Protein AF-A0AAW7YVD9-F1 (afdb_monomer_lite)

Structure (mmCIF, N/CA/C/O backbone):
data_AF-A0AAW7YVD9-F1
#
_entry.id   AF-A0AAW7YVD9-F1
#
loop_
_atom_site.group_PDB
_atom_site.id
_atom_site.type_symbol
_atom_site.label_atom_id
_atom_site.label_alt_id
_atom_site.label_comp_id
_atom_site.label_asym_id
_atom_site.label_entity_id
_atom_site.label_seq_id
_atom_site.pdbx_PDB_ins_code
_atom_site.Cartn_x
_atom_site.Cartn_y
_atom_site.Cartn_z
_atom_site.occupancy
_atom_site.B_iso_or_equiv
_atom_site.auth_seq_id
_atom_site.auth_comp_id
_atom_site.auth_asym_id
_atom_site.auth_atom_id
_atom_site.pdbx_PDB_model_num
ATOM 1 N N . HIS A 1 1 ? 15.597 -35.484 -25.669 1.00 50.50 1 HIS A N 1
ATOM 2 C CA . HIS A 1 1 ? 15.395 -34.078 -25.276 1.00 50.50 1 HIS A CA 1
ATOM 3 C C . HIS A 1 1 ? 14.031 -34.023 -24.592 1.00 50.50 1 HIS A C 1
ATOM 5 O O . HIS A 1 1 ? 13.165 -33.296 -25.025 1.00 50.50 1 HIS A O 1
ATOM 11 N N . ASP A 1 2 ? 13.792 -34.852 -23.564 1.00 48.66 2 ASP A N 1
ATOM 12 C CA . ASP A 1 2 ? 12.401 -35.207 -23.194 1.00 48.66 2 ASP A CA 1
ATOM 13 C C . ASP A 1 2 ? 12.225 -35.512 -21.701 1.00 48.66 2 ASP A C 1
ATOM 15 O O . ASP A 1 2 ? 11.310 -36.224 -21.305 1.00 48.66 2 ASP A O 1
ATOM 19 N N . THR A 1 3 ? 13.121 -35.023 -20.839 1.00 46.34 3 THR A N 1
ATOM 20 C CA . THR A 1 3 ? 13.128 -35.427 -19.416 1.00 46.34 3 THR A CA 1
ATOM 21 C C . THR A 1 3 ? 12.817 -34.281 -18.451 1.00 46.34 3 THR A C 1
ATOM 23 O O . THR A 1 3 ? 12.667 -34.515 -17.257 1.00 46.34 3 THR A O 1
ATOM 26 N N . TYR A 1 4 ? 12.643 -33.047 -18.940 1.00 53.31 4 TYR A N 1
ATOM 27 C CA . TYR A 1 4 ? 12.401 -31.876 -18.080 1.00 53.31 4 TYR A CA 1
ATOM 28 C C . TYR A 1 4 ? 10.974 -31.306 -18.143 1.00 53.31 4 TYR A C 1
ATOM 30 O O . TYR A 1 4 ? 10.662 -30.356 -17.435 1.00 53.31 4 TYR A O 1
ATOM 38 N N . THR A 1 5 ? 10.068 -31.912 -18.911 1.00 47.53 5 THR A N 1
ATOM 39 C CA . THR A 1 5 ? 8.714 -31.387 -19.178 1.00 47.53 5 THR A CA 1
ATOM 40 C C . THR A 1 5 ? 7.590 -32.015 -18.341 1.00 47.53 5 THR A C 1
ATOM 42 O O . THR A 1 5 ? 6.427 -31.869 -18.692 1.00 47.53 5 THR A O 1
ATOM 45 N N . THR A 1 6 ? 7.879 -32.698 -17.222 1.00 46.78 6 THR A N 1
ATOM 46 C CA . THR A 1 6 ? 6.826 -33.400 -16.433 1.00 46.78 6 THR A CA 1
ATOM 47 C C . THR A 1 6 ? 6.643 -32.890 -14.992 1.00 46.78 6 THR A C 1
ATOM 49 O O . THR A 1 6 ? 6.004 -33.543 -14.178 1.00 46.78 6 THR A O 1
ATOM 52 N N . ARG A 1 7 ? 7.159 -31.710 -14.618 1.00 48.28 7 ARG A N 1
ATOM 53 C CA . ARG A 1 7 ? 6.998 -31.186 -13.238 1.00 48.28 7 ARG A CA 1
ATOM 54 C C . ARG A 1 7 ? 6.515 -29.740 -13.146 1.00 48.28 7 ARG A C 1
ATOM 56 O O . ARG A 1 7 ? 7.009 -28.985 -12.316 1.00 48.28 7 ARG A O 1
AT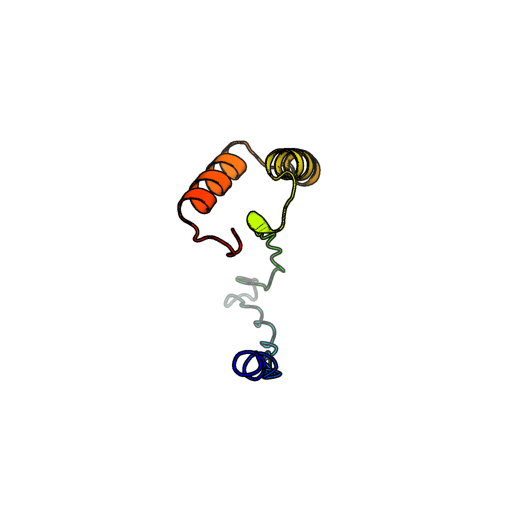OM 63 N N . SER A 1 8 ? 5.564 -29.326 -13.981 1.00 49.97 8 SER A N 1
ATOM 64 C CA . SER A 1 8 ? 5.040 -27.953 -13.866 1.00 49.97 8 SER A CA 1
ATOM 65 C C . SER A 1 8 ? 3.531 -27.784 -13.969 1.00 49.97 8 SER A C 1
ATOM 67 O O . SER A 1 8 ? 3.067 -26.657 -14.016 1.00 49.97 8 SER A O 1
ATOM 69 N N . ASN A 1 9 ? 2.752 -28.865 -13.926 1.00 47.72 9 ASN A N 1
ATOM 70 C CA . ASN A 1 9 ? 1.290 -28.765 -13.963 1.00 47.72 9 ASN A CA 1
ATOM 71 C C . ASN A 1 9 ? 0.632 -29.453 -12.764 1.00 47.72 9 ASN A C 1
ATOM 73 O O . ASN A 1 9 ? -0.363 -30.154 -12.917 1.00 47.72 9 ASN A O 1
ATOM 77 N N . ASP A 1 10 ? 1.170 -29.240 -11.560 1.00 48.09 10 ASP A N 1
ATOM 78 C CA . ASP A 1 10 ? 0.374 -29.482 -10.358 1.00 48.09 10 ASP A CA 1
ATOM 79 C C . ASP A 1 10 ? -0.553 -28.280 -10.170 1.00 48.09 10 ASP A C 1
ATOM 81 O O . ASP A 1 10 ? -0.169 -27.230 -9.647 1.00 48.09 10 ASP A O 1
ATOM 85 N N . ASN A 1 11 ? -1.786 -28.440 -10.653 1.00 48.44 11 ASN A N 1
ATOM 86 C CA . ASN A 1 11 ? -2.920 -27.580 -10.340 1.00 48.44 11 ASN A CA 1
ATOM 87 C C . ASN A 1 11 ? -3.124 -27.570 -8.819 1.00 48.44 11 ASN A C 1
ATOM 89 O O . ASN A 1 11 ? -3.885 -28.355 -8.252 1.00 48.44 11 ASN A O 1
ATOM 93 N N . ARG A 1 12 ? -2.410 -26.674 -8.137 1.00 50.59 12 ARG A N 1
ATOM 94 C CA . ARG A 1 12 ? -2.551 -26.437 -6.706 1.00 50.59 12 ARG A CA 1
ATOM 95 C C . ARG A 1 12 ? -3.869 -25.706 -6.480 1.00 50.59 12 ARG A C 1
ATOM 97 O O . ARG A 1 12 ? -3.907 -24.478 -6.482 1.00 50.59 12 ARG A O 1
ATOM 104 N N . ILE A 1 13 ? -4.944 -26.457 -6.250 1.00 56.03 13 ILE A N 1
ATOM 105 C CA . ILE A 1 13 ? -6.182 -25.911 -5.689 1.00 56.03 13 ILE A CA 1
ATOM 106 C C . ILE A 1 13 ? -5.836 -25.387 -4.288 1.00 56.03 13 ILE A C 1
ATOM 108 O O . ILE A 1 13 ? -5.782 -26.130 -3.310 1.00 56.03 13 ILE A O 1
ATOM 112 N N . LYS A 1 14 ? -5.519 -24.092 -4.192 1.00 57.78 14 LYS A N 1
ATOM 113 C CA . LYS A 1 14 ? -5.470 -23.372 -2.920 1.00 57.78 14 LYS A CA 1
ATOM 114 C C . LYS A 1 14 ? -6.908 -23.042 -2.557 1.00 57.78 14 LYS A C 1
ATOM 116 O O . LYS A 1 14 ? -7.492 -22.124 -3.122 1.00 57.78 14 LYS A O 1
ATOM 121 N N . VAL A 1 15 ? -7.471 -23.779 -1.608 1.00 56.81 15 VAL A N 1
ATOM 122 C CA . VAL A 1 15 ? -8.692 -23.336 -0.934 1.00 56.81 15 VAL A CA 1
ATOM 123 C C . VAL A 1 15 ? -8.317 -22.080 -0.151 1.00 56.81 15 VAL A C 1
ATOM 125 O O . VAL A 1 15 ? -7.561 -22.159 0.815 1.00 56.81 15 VAL A O 1
ATOM 128 N N . LEU A 1 16 ? -8.762 -20.916 -0.623 1.00 60.03 16 LEU A N 1
ATOM 129 C CA . LEU A 1 16 ? -8.638 -19.659 0.106 1.00 60.03 16 LEU A CA 1
ATOM 130 C C . LEU A 1 16 ? -9.814 -19.593 1.088 1.00 60.03 16 LEU A C 1
ATOM 132 O O . LEU A 1 16 ? -10.952 -19.443 0.640 1.00 60.03 16 LEU A O 1
ATOM 136 N N . PRO A 1 17 ? -9.599 -19.755 2.404 1.00 66.38 17 PRO A N 1
ATOM 137 C CA . PRO A 1 17 ? -10.678 -19.575 3.361 1.00 66.38 17 PRO A CA 1
ATOM 138 C C . PRO A 1 17 ? -11.112 -18.105 3.357 1.00 66.38 17 PRO A C 1
ATOM 140 O O . PRO A 1 17 ? -10.288 -17.207 3.532 1.00 66.38 17 PRO A O 1
ATOM 143 N N . LEU A 1 18 ? -12.409 -17.857 3.179 1.00 70.12 18 LEU A N 1
ATOM 144 C CA . LEU A 1 18 ? -12.988 -16.535 3.396 1.00 70.12 18 LEU A CA 1
ATOM 145 C C . LEU A 1 18 ? -13.113 -16.324 4.906 1.00 70.12 18 LEU A C 1
ATOM 147 O O . LEU A 1 18 ? -13.918 -16.979 5.568 1.00 70.12 18 LEU A O 1
ATOM 151 N N . ALA A 1 19 ? -12.282 -15.442 5.460 1.00 71.38 19 ALA A N 1
ATOM 152 C CA . ALA A 1 19 ? -12.399 -15.063 6.860 1.00 71.38 19 ALA A CA 1
ATOM 153 C C . ALA A 1 19 ? -13.747 -14.351 7.091 1.00 71.38 19 ALA A C 1
ATOM 155 O O . ALA A 1 19 ? -14.130 -13.504 6.278 1.00 71.38 19 ALA A O 1
ATOM 156 N N . PRO A 1 20 ? -14.476 -14.660 8.178 1.00 73.38 20 PRO A N 1
ATOM 157 C CA . PRO A 1 20 ? -15.692 -13.930 8.505 1.00 73.38 20 PRO A CA 1
ATOM 158 C C . PRO A 1 20 ? -15.360 -12.462 8.828 1.00 73.38 20 PRO A C 1
ATOM 160 O O . PRO A 1 20 ? -14.277 -12.177 9.354 1.00 73.38 20 PRO A O 1
ATOM 163 N N . PRO A 1 21 ? -16.276 -11.516 8.553 1.00 67.81 21 PRO A N 1
ATOM 164 C CA . PRO A 1 21 ? -16.090 -10.128 8.954 1.00 67.81 21 PRO A CA 1
ATOM 165 C C . PRO A 1 21 ? -15.958 -10.038 10.480 1.00 67.81 21 PRO A C 1
ATOM 167 O O . PRO A 1 21 ? -16.684 -10.703 11.222 1.00 67.81 21 PRO A O 1
ATOM 170 N N . ARG A 1 22 ? -15.020 -9.214 10.960 1.00 75.94 22 ARG A N 1
ATOM 171 C CA . ARG A 1 22 ? -14.872 -8.953 12.399 1.00 75.94 22 ARG A CA 1
ATOM 172 C C . ARG A 1 22 ? -16.124 -8.241 12.917 1.00 75.94 22 ARG A C 1
ATOM 174 O O . ARG A 1 22 ? -16.618 -7.321 12.269 1.00 75.94 22 ARG A O 1
ATOM 181 N N . GLY A 1 23 ? -16.617 -8.666 14.079 1.00 76.25 23 GLY A N 1
ATOM 182 C CA . GLY A 1 23 ? -17.706 -7.980 14.773 1.00 76.25 23 GLY A CA 1
ATOM 183 C C . GLY A 1 23 ? -17.300 -6.573 15.223 1.00 76.25 23 GLY A C 1
ATOM 184 O O . GLY A 1 23 ? -16.116 -6.285 15.400 1.00 76.25 23 GLY A O 1
ATOM 185 N N . LEU A 1 24 ? -18.293 -5.706 15.410 1.00 80.44 24 LEU A N 1
ATOM 186 C CA . LEU A 1 24 ? -18.107 -4.361 15.952 1.00 80.44 24 LEU A CA 1
ATOM 187 C C . LEU A 1 24 ? -17.800 -4.439 17.457 1.00 80.44 24 LEU A C 1
ATOM 189 O O . LEU A 1 24 ? -18.446 -5.201 18.179 1.00 80.44 24 LEU A O 1
ATOM 193 N N . VAL A 1 25 ? -16.829 -3.658 17.936 1.00 82.44 25 VAL A N 1
ATOM 194 C CA . VAL A 1 25 ? -16.491 -3.573 19.369 1.00 82.44 25 VAL A CA 1
ATOM 195 C C . VAL A 1 25 ? -17.131 -2.321 19.956 1.00 82.44 25 VAL A C 1
ATOM 197 O O . VAL A 1 25 ? -16.924 -1.234 19.421 1.00 82.44 25 VAL A O 1
ATOM 200 N N . PHE A 1 26 ? -17.862 -2.460 21.063 1.00 84.88 26 PHE A N 1
ATOM 201 C CA . PHE A 1 26 ? -18.522 -1.355 21.765 1.00 84.88 26 PHE A CA 1
ATOM 202 C C . PHE A 1 26 ? -17.993 -1.199 23.200 1.00 84.88 26 PHE A C 1
ATOM 204 O O . PHE A 1 26 ? -17.631 -2.187 23.839 1.00 84.88 26 PHE A O 1
ATOM 211 N N . ASP A 1 27 ? -17.978 0.029 23.720 1.00 84.69 27 ASP A N 1
ATOM 212 C CA . ASP A 1 27 ? -17.810 0.318 25.151 1.00 84.69 27 ASP A CA 1
ATOM 213 C C . ASP A 1 27 ? -19.103 -0.007 25.935 1.00 84.69 27 ASP A C 1
ATOM 215 O O . ASP A 1 27 ? -20.179 -0.164 25.356 1.00 84.69 27 ASP A O 1
ATOM 219 N N . ARG A 1 28 ? -19.033 -0.042 27.272 1.00 89.31 28 ARG A N 1
ATOM 220 C CA . ARG A 1 28 ? -20.162 -0.272 28.198 1.00 89.31 28 ARG A CA 1
ATOM 221 C C . ARG A 1 28 ? -21.364 0.656 27.979 1.00 89.31 28 ARG A C 1
ATOM 223 O O . ARG A 1 28 ? -22.475 0.313 28.364 1.00 89.31 28 ARG A O 1
ATOM 230 N N . ASN A 1 29 ? -21.132 1.822 27.378 1.00 88.00 29 ASN A N 1
ATOM 231 C CA . ASN A 1 29 ? -22.149 2.825 27.067 1.00 88.00 29 ASN A CA 1
ATOM 232 C C . ASN A 1 29 ? -22.668 2.730 25.615 1.00 88.00 29 ASN A C 1
ATOM 234 O O . ASN A 1 29 ? -23.371 3.627 25.163 1.00 88.00 29 ASN A O 1
ATOM 238 N N . GLY A 1 30 ? -22.296 1.687 24.861 1.00 83.00 30 GLY A N 1
ATOM 239 C CA . GLY A 1 30 ? -22.711 1.489 23.467 1.00 83.00 30 GLY A CA 1
ATOM 240 C C . GLY A 1 30 ? -21.926 2.306 22.433 1.00 83.00 30 GLY A C 1
ATOM 241 O O . GLY A 1 30 ? -22.311 2.335 21.267 1.00 83.00 30 GLY A O 1
ATOM 242 N N . ALA A 1 31 ? -20.830 2.965 22.824 1.00 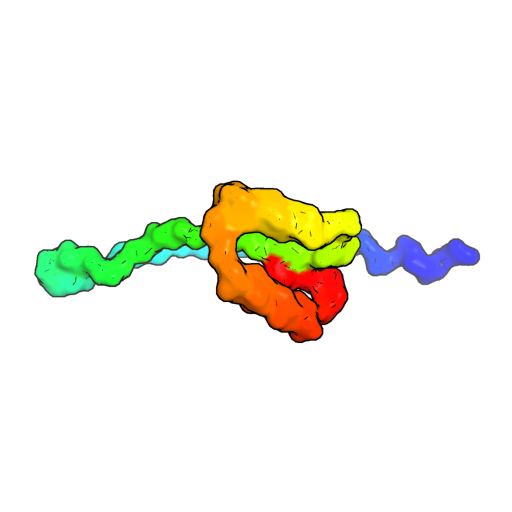85.88 31 ALA A N 1
ATOM 243 C CA . ALA A 1 31 ? -19.973 3.708 21.899 1.00 85.88 31 ALA A CA 1
ATOM 244 C C . ALA A 1 31 ? -19.079 2.755 21.089 1.00 85.88 31 ALA A C 1
ATOM 246 O O . ALA A 1 31 ? -18.435 1.880 21.663 1.00 85.88 31 AL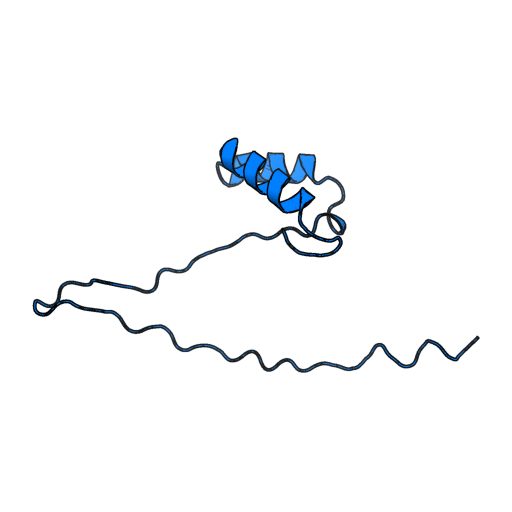A A O 1
ATOM 247 N N . LEU A 1 32 ? -19.029 2.924 19.768 1.00 80.56 32 LEU A N 1
ATOM 248 C CA . LEU A 1 32 ? -18.225 2.097 18.865 1.00 80.56 32 LEU A CA 1
ATOM 249 C C . LEU A 1 32 ? -16.724 2.381 19.059 1.00 80.56 32 LEU A C 1
ATOM 251 O O . LEU A 1 32 ? -16.275 3.508 18.870 1.00 80.56 32 LEU A O 1
ATOM 255 N N . LEU A 1 33 ? -15.957 1.357 19.434 1.00 81.44 33 LEU A N 1
ATOM 256 C CA . LEU A 1 33 ? -14.509 1.423 19.670 1.00 81.44 33 LEU A CA 1
ATOM 257 C C . LEU A 1 33 ? -13.691 0.879 18.496 1.00 81.44 33 LEU A C 1
ATOM 259 O O . LEU A 1 33 ? -12.584 1.351 18.250 1.00 81.44 33 LEU A O 1
ATOM 263 N N . ALA A 1 34 ? -14.213 -0.122 17.785 1.00 78.31 34 ALA A N 1
ATOM 264 C CA . ALA A 1 34 ? -13.553 -0.673 16.609 1.00 78.31 34 ALA A CA 1
ATOM 265 C C . ALA A 1 34 ? -14.577 -1.159 15.584 1.00 78.31 34 ALA A C 1
ATOM 267 O O . ALA A 1 34 ? -15.492 -1.922 15.903 1.00 78.31 34 ALA A O 1
ATOM 268 N N . GLU A 1 35 ? -14.373 -0.740 14.340 1.00 77.38 35 GLU A N 1
ATOM 269 C CA . GLU A 1 35 ? -15.126 -1.176 13.170 1.00 77.38 35 GLU A CA 1
ATOM 270 C C . GLU A 1 35 ? -14.178 -1.744 12.113 1.00 77.38 35 GLU A C 1
ATOM 272 O O . GLU A 1 35 ? -12.983 -1.440 12.092 1.00 77.38 35 GLU A O 1
ATOM 277 N N . ASN A 1 36 ? -14.711 -2.582 11.227 1.00 72.06 36 ASN A N 1
ATOM 278 C CA . ASN A 1 36 ? -13.951 -3.088 10.095 1.00 72.06 36 ASN A CA 1
ATOM 279 C C . ASN A 1 36 ? -13.992 -2.061 8.955 1.00 72.06 36 ASN A C 1
ATOM 281 O O . ASN A 1 36 ? -15.039 -1.883 8.335 1.00 72.06 36 ASN A O 1
ATOM 285 N N . ARG A 1 37 ? -12.864 -1.401 8.673 1.00 78.44 37 ARG A N 1
ATOM 286 C CA . ARG A 1 37 ? -12.715 -0.535 7.495 1.00 78.44 37 ARG A CA 1
ATOM 287 C C . ARG A 1 37 ? -11.989 -1.298 6.388 1.00 78.44 37 ARG A C 1
ATOM 289 O O . ARG A 1 37 ? -10.968 -1.921 6.686 1.00 78.44 37 ARG A O 1
ATOM 296 N N . PRO A 1 38 ? -12.474 -1.259 5.134 1.00 73.69 38 PRO A N 1
ATOM 297 C CA . PRO A 1 38 ? -11.737 -1.840 4.022 1.00 73.69 38 PRO A CA 1
ATOM 298 C C . PRO A 1 38 ? -10.379 -1.142 3.902 1.00 73.69 38 PRO A C 1
ATOM 300 O O . PRO A 1 38 ? -10.311 0.087 3.920 1.00 73.69 38 PRO A O 1
ATOM 303 N N . ASN A 1 39 ? -9.305 -1.925 3.803 1.00 80.00 39 ASN A N 1
ATOM 304 C CA . ASN A 1 39 ? -7.995 -1.424 3.415 1.00 80.00 39 ASN A CA 1
ATOM 305 C C . ASN A 1 39 ? -7.721 -1.846 1.968 1.00 80.00 39 ASN A C 1
ATOM 307 O O . ASN A 1 39 ? -8.099 -2.935 1.541 1.00 80.00 39 ASN A O 1
ATOM 311 N N . PHE A 1 40 ? -7.101 -0.957 1.203 1.00 76.38 40 PHE A N 1
ATOM 312 C CA . PHE A 1 40 ? -6.646 -1.250 -0.148 1.00 76.38 40 PHE A CA 1
ATOM 313 C C . PHE A 1 40 ? -5.128 -1.107 -0.151 1.00 76.38 40 PHE A C 1
ATOM 315 O O . PHE A 1 40 ? -4.603 -0.117 0.356 1.00 76.38 40 PHE A O 1
ATOM 322 N N . SER A 1 41 ? -4.435 -2.114 -0.672 1.00 81.94 41 SER A N 1
ATOM 323 C CA . SER A 1 41 ? -2.984 -2.116 -0.842 1.00 81.94 41 SER A CA 1
ATOM 324 C C . SER A 1 41 ? -2.660 -2.337 -2.313 1.00 81.94 41 SER A C 1
ATOM 326 O O . SER A 1 41 ? -3.206 -3.249 -2.936 1.00 81.94 41 SER A O 1
ATOM 328 N N . LEU A 1 42 ? -1.782 -1.498 -2.856 1.00 84.19 42 LEU A N 1
ATOM 329 C CA . LEU A 1 42 ? -1.220 -1.655 -4.191 1.00 84.19 42 LEU A CA 1
ATOM 330 C C . LEU A 1 42 ? 0.178 -2.263 -4.049 1.00 84.19 42 LEU A C 1
ATOM 332 O O . LEU A 1 42 ? 0.965 -1.780 -3.243 1.00 84.19 42 LEU A O 1
ATOM 336 N N . GLU A 1 43 ? 0.460 -3.312 -4.814 1.00 87.81 43 GLU A N 1
ATOM 337 C CA . GLU A 1 43 ? 1.750 -4.009 -4.822 1.00 87.81 43 GLU A CA 1
ATOM 338 C C . GLU A 1 43 ? 2.279 -4.068 -6.256 1.00 87.81 43 GLU A C 1
ATOM 340 O O . GLU A 1 43 ? 1.507 -4.293 -7.194 1.00 87.81 43 GLU A O 1
ATOM 345 N N . ILE A 1 44 ? 3.593 -3.906 -6.430 1.00 86.94 44 ILE A N 1
ATOM 346 C CA . ILE A 1 44 ? 4.235 -3.932 -7.753 1.00 86.94 44 ILE A CA 1
ATOM 347 C C . ILE A 1 44 ? 5.305 -5.019 -7.781 1.00 86.94 44 ILE A C 1
ATOM 349 O O . ILE A 1 44 ? 6.091 -5.156 -6.850 1.00 86.94 44 ILE A O 1
ATOM 353 N N . ILE A 1 45 ? 5.363 -5.788 -8.871 1.00 89.56 45 ILE A N 1
ATOM 354 C CA . ILE A 1 45 ? 6.478 -6.702 -9.153 1.00 89.56 45 ILE A CA 1
ATOM 355 C C . ILE A 1 45 ? 7.370 -6.013 -10.191 1.00 89.56 45 ILE A C 1
ATOM 357 O O . ILE A 1 45 ? 6.997 -6.016 -11.367 1.00 89.56 45 ILE A O 1
ATOM 361 N N . PRO A 1 46 ? 8.528 -5.440 -9.803 1.00 85.50 46 PRO A N 1
ATOM 362 C CA . PRO A 1 46 ? 9.350 -4.628 -10.701 1.00 85.50 46 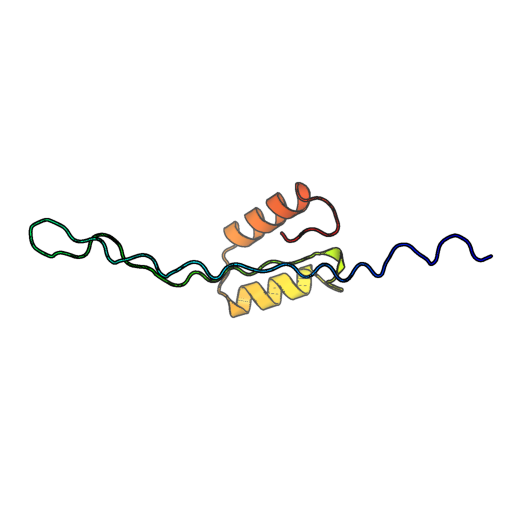PRO A CA 1
ATOM 363 C C . PRO A 1 46 ? 9.772 -5.348 -11.985 1.00 85.50 46 PRO A C 1
ATOM 365 O O . PRO A 1 46 ? 9.922 -4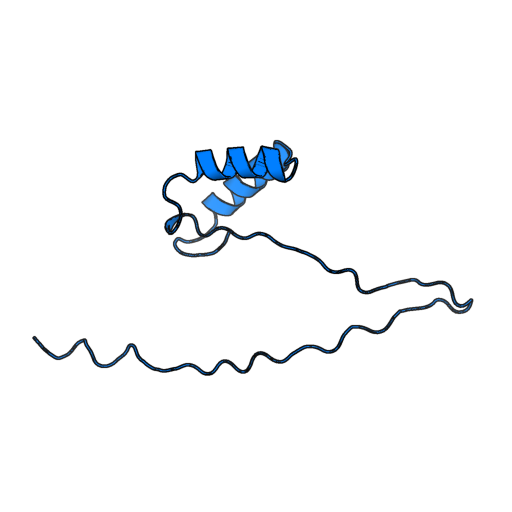.718 -13.020 1.00 85.50 46 PRO A O 1
ATOM 368 N N . GLU A 1 47 ? 9.950 -6.671 -11.945 1.00 86.00 47 GLU A N 1
ATOM 369 C CA . GLU A 1 47 ? 10.346 -7.460 -13.117 1.00 86.00 47 GLU A CA 1
ATOM 370 C C . GLU A 1 47 ? 9.249 -7.639 -14.172 1.00 86.00 47 GLU A C 1
ATOM 372 O O . GLU A 1 47 ? 9.559 -8.059 -15.284 1.00 86.00 47 GLU A O 1
ATOM 377 N N . ASN A 1 48 ? 7.991 -7.361 -13.828 1.00 86.25 48 ASN A N 1
ATOM 378 C CA . ASN A 1 48 ? 6.861 -7.432 -14.755 1.00 86.25 48 ASN A CA 1
ATOM 379 C C . ASN A 1 48 ? 6.493 -6.054 -15.329 1.00 86.25 48 ASN A C 1
ATOM 381 O O . ASN A 1 48 ? 5.477 -5.942 -16.012 1.00 86.25 48 ASN A O 1
ATOM 385 N N . VAL A 1 49 ? 7.270 -5.016 -15.008 1.00 87.19 49 VAL A N 1
ATOM 386 C CA . VAL A 1 49 ? 7.029 -3.636 -15.431 1.00 87.19 49 VAL A CA 1
ATOM 387 C C . VAL A 1 49 ? 8.128 -3.217 -16.399 1.00 87.19 49 VAL A C 1
ATOM 389 O O . VAL A 1 49 ? 9.309 -3.352 -16.087 1.00 87.19 49 VAL A O 1
ATOM 392 N N . ASP A 1 50 ? 7.730 -2.709 -17.565 1.00 87.56 50 ASP A N 1
ATOM 393 C CA . ASP A 1 50 ? 8.667 -2.277 -18.606 1.00 87.56 50 ASP A CA 1
ATOM 394 C C . ASP A 1 50 ? 9.408 -0.989 -18.208 1.00 87.56 50 ASP A C 1
ATOM 396 O O . ASP A 1 50 ? 10.636 -0.938 -18.275 1.00 87.56 50 ASP A O 1
ATOM 400 N N . ASP A 1 51 ? 8.667 0.025 -17.746 1.00 90.62 51 ASP A N 1
ATOM 401 C CA . ASP A 1 51 ? 9.207 1.285 -17.223 1.00 90.62 51 ASP A CA 1
ATOM 402 C C . ASP A 1 51 ? 8.612 1.579 -15.840 1.00 90.62 51 ASP A C 1
ATOM 404 O O . ASP A 1 51 ? 7.472 2.031 -15.690 1.00 90.62 51 ASP A O 1
ATOM 408 N N . LEU A 1 52 ? 9.384 1.248 -14.806 1.00 88.12 52 LEU A N 1
ATOM 409 C CA . LEU A 1 52 ? 8.963 1.419 -13.420 1.00 88.12 52 LEU A CA 1
ATOM 410 C C . LEU A 1 52 ? 8.945 2.894 -13.009 1.00 88.12 52 LEU A C 1
ATOM 412 O O . LEU A 1 52 ? 8.064 3.296 -12.254 1.00 88.12 52 LEU A O 1
ATOM 416 N N . ASP A 1 53 ? 9.889 3.690 -13.505 1.00 89.06 53 ASP A N 1
ATOM 417 C CA . ASP A 1 53 ? 10.020 5.092 -13.116 1.00 89.06 53 ASP A CA 1
ATOM 418 C C . ASP A 1 53 ? 8.839 5.898 -13.675 1.00 89.06 53 ASP A C 1
ATOM 420 O O . ASP A 1 53 ? 8.222 6.682 -12.950 1.00 89.06 53 ASP A O 1
ATOM 424 N N . GLN A 1 54 ? 8.448 5.635 -14.928 1.00 91.75 54 GLN A N 1
ATOM 425 C CA . GLN A 1 54 ? 7.243 6.216 -15.517 1.00 91.75 54 GLN A CA 1
ATOM 426 C C . GLN A 1 54 ? 5.975 5.793 -14.761 1.00 91.75 54 GLN A C 1
ATOM 428 O O . GLN A 1 54 ? 5.137 6.638 -14.447 1.00 91.75 54 GLN A O 1
ATOM 433 N N . MET A 1 55 ? 5.839 4.509 -14.416 1.00 89.94 55 MET A N 1
ATOM 434 C CA . MET A 1 55 ? 4.681 4.020 -13.661 1.00 89.94 55 MET A CA 1
ATOM 435 C C . MET A 1 55 ? 4.568 4.683 -12.281 1.00 89.94 55 MET A C 1
ATOM 437 O O . MET A 1 55 ? 3.468 5.030 -11.857 1.00 89.94 55 MET A O 1
ATOM 441 N N . ILE A 1 56 ? 5.686 4.883 -11.576 1.00 90.31 56 ILE A N 1
ATOM 442 C CA . ILE A 1 56 ? 5.696 5.570 -10.276 1.00 90.31 56 ILE A CA 1
ATOM 443 C C . ILE A 1 56 ? 5.260 7.027 -10.433 1.00 90.31 56 ILE A C 1
ATOM 445 O O . ILE A 1 56 ? 4.495 7.511 -9.602 1.00 90.31 56 ILE A O 1
ATOM 449 N N . LEU A 1 57 ? 5.695 7.716 -11.493 1.00 89.62 57 LEU A N 1
ATOM 450 C CA . LEU A 1 57 ? 5.267 9.089 -11.769 1.00 89.62 57 LEU A CA 1
ATOM 451 C C . LEU A 1 57 ? 3.750 9.166 -11.977 1.00 89.62 57 LEU A C 1
ATOM 453 O O . LEU A 1 57 ? 3.088 9.946 -11.292 1.00 89.62 57 LEU A O 1
ATOM 457 N N . GLU A 1 58 ? 3.200 8.312 -12.842 1.00 90.50 58 GLU A N 1
ATOM 458 C CA . GLU A 1 58 ? 1.757 8.237 -13.113 1.00 90.50 58 GLU A CA 1
ATOM 459 C C . GLU A 1 58 ? 0.952 7.893 -11.847 1.00 90.50 58 GLU A C 1
ATOM 461 O O . GLU A 1 58 ? -0.083 8.502 -11.569 1.00 90.50 58 GLU A O 1
ATOM 466 N N . LEU A 1 59 ? 1.443 6.953 -11.031 1.00 89.25 59 LEU A N 1
ATOM 467 C CA . LEU A 1 59 ? 0.816 6.595 -9.756 1.00 89.25 59 LEU A CA 1
ATOM 468 C C . LEU A 1 59 ? 0.915 7.712 -8.716 1.00 89.25 59 LEU A C 1
ATOM 470 O O . LEU A 1 59 ? -0.014 7.874 -7.927 1.00 89.25 59 LEU A O 1
ATOM 474 N N . SER A 1 60 ? 2.004 8.486 -8.709 1.00 88.94 60 SER A N 1
ATOM 475 C CA . SER A 1 60 ? 2.150 9.630 -7.806 1.00 88.94 60 SER A CA 1
ATOM 476 C C . SER A 1 60 ? 1.124 10.718 -8.099 1.00 88.94 60 SER A C 1
ATOM 478 O O . SER A 1 60 ? 0.564 11.285 -7.164 1.00 88.94 60 SER A O 1
ATOM 480 N N . GLU A 1 61 ? 0.814 10.945 -9.380 1.00 90.00 61 GLU A N 1
ATOM 481 C CA . GLU A 1 61 ? -0.198 11.909 -9.807 1.00 90.00 61 GLU A CA 1
ATOM 482 C C . GLU A 1 61 ? -1.612 11.405 -9.491 1.00 90.00 61 GLU A C 1
ATOM 484 O O . GLU A 1 61 ? -2.444 12.158 -8.991 1.00 90.00 61 GLU A O 1
ATOM 489 N N . LEU A 1 62 ? -1.879 10.116 -9.724 1.00 89.69 62 LEU A N 1
ATOM 490 C CA . LEU A 1 62 ? -3.198 9.523 -9.501 1.00 89.69 62 LEU A CA 1
ATOM 491 C C . LEU A 1 62 ? -3.556 9.352 -8.014 1.00 89.69 62 LEU A C 1
ATOM 493 O O . LEU A 1 62 ? -4.725 9.478 -7.651 1.00 89.69 62 LEU A O 1
ATOM 497 N N . LEU A 1 63 ? -2.579 8.998 -7.173 1.00 87.94 63 LEU A N 1
ATOM 498 C CA . LEU A 1 63 ? -2.781 8.655 -5.758 1.00 87.94 63 LEU A CA 1
ATOM 499 C C . LEU A 1 63 ? -2.260 9.723 -4.788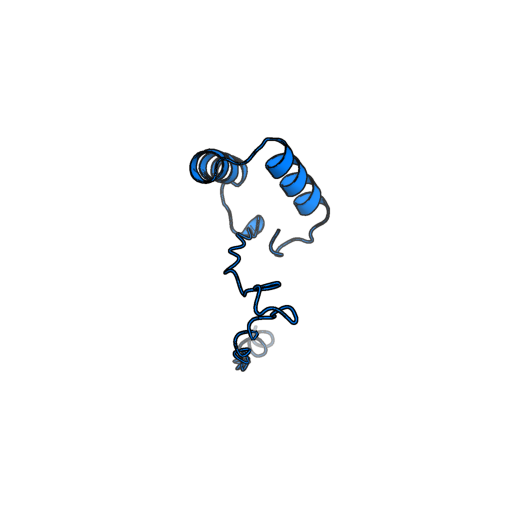 1.00 87.94 63 LEU A C 1
ATOM 501 O O . LEU A 1 63 ? -2.292 9.491 -3.580 1.00 87.94 63 LEU A O 1
ATOM 505 N N . GLU A 1 64 ? -1.785 10.862 -5.300 1.00 89.56 64 GLU A N 1
ATOM 506 C CA . GLU A 1 64 ? -1.210 11.961 -4.511 1.00 89.56 64 GLU A CA 1
ATOM 507 C C . GLU A 1 64 ? -0.078 11.485 -3.575 1.00 89.56 64 GLU A C 1
ATOM 509 O O . GLU A 1 64 ? -0.014 11.854 -2.399 1.00 89.56 64 GLU A O 1
ATOM 514 N N . LEU A 1 65 ? 0.813 10.623 -4.083 1.00 88.25 65 LEU A N 1
ATOM 515 C CA . LEU A 1 65 ? 1.911 10.064 -3.285 1.00 88.25 65 LEU A CA 1
ATOM 516 C C . LEU A 1 65 ? 2.907 11.160 -2.897 1.00 88.25 65 LEU A C 1
ATOM 518 O O . LEU A 1 65 ? 3.347 11.947 -3.736 1.00 88.25 65 LEU A O 1
ATOM 522 N N . SER A 1 66 ? 3.311 11.182 -1.627 1.00 89.81 66 SER A N 1
ATOM 523 C CA . SER A 1 66 ? 4.341 12.108 -1.162 1.00 89.81 66 SER A CA 1
ATOM 524 C C . SER A 1 66 ? 5.743 11.627 -1.548 1.00 89.81 66 SER A C 1
ATOM 526 O O . SER A 1 66 ? 5.977 10.437 -1.767 1.00 89.81 66 SER A O 1
ATOM 528 N N . GLU A 1 67 ? 6.724 12.533 -1.540 1.00 88.81 67 GLU A N 1
ATOM 529 C CA . GLU A 1 67 ? 8.137 12.166 -1.733 1.00 88.81 67 GLU A CA 1
ATOM 530 C C . GLU A 1 67 ? 8.596 11.096 -0.726 1.00 88.81 67 GLU A C 1
ATOM 532 O O . GLU A 1 67 ? 9.353 10.193 -1.078 1.00 88.81 67 GLU A O 1
ATOM 537 N N . ASN A 1 68 ? 8.079 11.130 0.511 1.00 90.75 68 ASN A N 1
ATOM 538 C CA . ASN A 1 68 ? 8.403 10.127 1.527 1.00 90.75 68 ASN A CA 1
ATOM 539 C C . ASN A 1 68 ? 7.890 8.729 1.154 1.00 90.75 68 ASN A C 1
ATOM 541 O O . ASN A 1 68 ? 8.552 7.734 1.450 1.00 90.75 68 ASN A O 1
ATOM 545 N N . ASP A 1 69 ? 6.722 8.645 0.514 1.00 88.25 69 ASP A N 1
ATOM 546 C CA . ASP A 1 69 ? 6.138 7.372 0.087 1.00 88.25 69 ASP A CA 1
ATOM 547 C C . ASP A 1 69 ? 6.986 6.734 -1.016 1.00 88.25 69 ASP A C 1
ATOM 549 O O . ASP A 1 69 ? 7.277 5.536 -0.965 1.00 88.25 69 ASP A O 1
ATOM 553 N N . ILE A 1 70 ? 7.469 7.553 -1.953 1.00 89.00 70 ILE A N 1
ATOM 554 C CA . ILE A 1 70 ? 8.367 7.123 -3.031 1.00 89.00 70 ILE A CA 1
ATOM 555 C C . ILE A 1 70 ? 9.719 6.677 -2.456 1.00 89.00 70 ILE A C 1
ATOM 557 O O . ILE A 1 70 ? 10.218 5.604 -2.798 1.00 89.00 70 ILE A O 1
ATOM 561 N N . GLU A 1 71 ? 10.299 7.442 -1.526 1.00 91.44 71 GLU A N 1
ATOM 562 C CA . GLU A 1 71 ? 11.548 7.057 -0.859 1.00 91.44 71 GLU A CA 1
ATOM 563 C C . GLU A 1 71 ? 11.423 5.721 -0.119 1.00 91.44 71 GLU A C 1
ATOM 565 O O . GLU A 1 71 ? 12.319 4.874 -0.199 1.00 91.44 71 GLU A O 1
ATOM 570 N N . ARG A 1 72 ? 10.308 5.506 0.590 1.00 90.00 72 ARG A N 1
ATOM 571 C CA . ARG A 1 72 ? 10.024 4.238 1.275 1.00 90.00 72 ARG A CA 1
ATOM 572 C C . ARG A 1 72 ? 9.884 3.086 0.293 1.00 90.00 72 ARG A C 1
ATOM 574 O O . ARG A 1 72 ? 10.441 2.017 0.546 1.00 90.00 72 ARG A O 1
ATOM 581 N N . PHE A 1 73 ? 9.172 3.291 -0.812 1.00 89.88 73 PHE A N 1
ATOM 582 C CA . PHE A 1 73 ? 9.043 2.288 -1.864 1.00 89.88 73 PHE A CA 1
ATOM 583 C C . PHE A 1 73 ? 10.418 1.883 -2.412 1.00 89.88 73 PHE A C 1
ATOM 585 O O . PHE A 1 73 ? 10.748 0.697 -2.443 1.00 89.88 73 PHE A O 1
ATOM 592 N N . GLU A 1 74 ? 11.274 2.853 -2.738 1.00 90.06 74 GLU A N 1
ATOM 593 C CA . GLU A 1 74 ? 12.622 2.587 -3.249 1.00 90.06 74 GLU A CA 1
ATOM 594 C C . GLU A 1 74 ? 13.524 1.879 -2.228 1.00 90.06 74 GLU A C 1
ATOM 596 O O . GLU A 1 74 ? 14.316 0.997 -2.582 1.00 90.06 74 GLU A O 1
ATOM 601 N N . GLN A 1 75 ? 13.403 2.209 -0.940 1.00 90.94 75 GLN A N 1
ATOM 602 C CA . GLN A 1 75 ? 14.094 1.476 0.124 1.00 90.94 75 GLN A CA 1
ATOM 603 C C . GLN A 1 75 ? 13.614 0.021 0.203 1.00 90.94 75 GLN A C 1
ATOM 605 O O . GLN A 1 75 ? 14.436 -0.900 0.220 1.00 90.94 75 GLN A O 1
ATOM 610 N N . ASN A 1 76 ? 12.299 -0.206 0.191 1.00 88.19 76 ASN A N 1
ATOM 611 C CA . ASN A 1 76 ? 11.715 -1.547 0.239 1.00 88.19 76 ASN A CA 1
ATOM 612 C C . ASN A 1 76 ? 12.119 -2.382 -0.977 1.00 88.19 76 ASN A C 1
ATOM 614 O O . ASN A 1 76 ? 12.503 -3.547 -0.834 1.00 88.19 76 ASN A O 1
ATOM 618 N N . ARG A 1 77 ? 12.127 -1.778 -2.165 1.00 87.50 77 ARG A N 1
ATOM 619 C CA . ARG A 1 77 ? 12.566 -2.410 -3.409 1.00 87.50 77 ARG A CA 1
ATOM 620 C C . ARG A 1 77 ? 14.004 -2.917 -3.316 1.00 87.50 77 ARG A C 1
ATOM 622 O O . ARG A 1 77 ? 14.265 -4.057 -3.687 1.00 87.50 77 ARG A O 1
ATOM 629 N N . LYS A 1 78 ? 14.930 -2.121 -2.768 1.00 87.75 78 LYS A N 1
ATOM 630 C CA . LYS A 1 78 ? 16.346 -2.516 -2.601 1.00 87.75 78 LYS A CA 1
ATOM 631 C C . LYS A 1 78 ? 16.531 -3.735 -1.695 1.00 87.75 78 LYS A C 1
ATOM 633 O O . LYS A 1 78 ? 17.476 -4.500 -1.885 1.00 87.75 78 LYS A O 1
ATOM 638 N N . HIS A 1 79 ? 15.653 -3.914 -0.712 1.00 88.12 79 HIS A N 1
ATOM 639 C CA . HIS A 1 79 ? 15.699 -5.045 0.218 1.00 88.12 79 HIS A CA 1
ATOM 640 C C . HIS A 1 79 ? 14.883 -6.257 -0.249 1.00 88.12 79 HIS A C 1
ATOM 642 O O . HIS A 1 79 ? 15.066 -7.365 0.267 1.00 88.12 79 HIS A O 1
ATOM 648 N N . THR A 1 80 ? 14.008 -6.071 -1.235 1.00 83.94 80 THR A N 1
ATOM 649 C CA . THR A 1 80 ? 13.128 -7.118 -1.745 1.00 83.94 80 THR A CA 1
ATOM 650 C C . THR A 1 80 ? 13.850 -7.975 -2.783 1.00 83.94 80 THR A C 1
ATOM 652 O O . THR A 1 80 ? 14.598 -7.497 -3.633 1.00 83.94 80 THR A O 1
ATOM 655 N N . ARG A 1 81 ? 13.669 -9.298 -2.696 1.00 83.88 81 ARG A N 1
ATOM 656 C CA . ARG A 1 81 ? 14.243 -10.236 -3.674 1.00 83.88 81 ARG A CA 1
ATOM 657 C C . ARG A 1 81 ? 13.515 -10.104 -5.008 1.00 83.88 81 ARG A C 1
ATOM 659 O O . ARG A 1 81 ? 12.313 -9.875 -5.022 1.00 83.88 81 ARG A O 1
ATOM 666 N N . ARG A 1 82 ? 14.223 -10.374 -6.107 1.00 80.88 82 ARG A N 1
ATOM 667 C CA . ARG A 1 82 ? 13.628 -10.380 -7.450 1.00 80.88 82 ARG A CA 1
ATOM 668 C C . ARG A 1 82 ? 12.380 -11.266 -7.536 1.00 80.88 82 ARG A C 1
ATOM 670 O O . ARG A 1 82 ? 12.340 -12.330 -6.907 1.00 80.88 82 ARG A O 1
ATOM 677 N N . PHE A 1 83 ? 11.412 -10.854 -8.356 1.00 78.38 83 PHE A N 1
ATOM 678 C CA . PHE A 1 83 ? 10.128 -11.529 -8.592 1.00 78.38 83 PHE A CA 1
ATOM 679 C C . PHE A 1 83 ? 9.244 -11.632 -7.340 1.00 78.38 83 PHE A C 1
ATOM 681 O O . PHE A 1 83 ? 8.508 -12.610 -7.147 1.00 78.38 83 PHE A O 1
ATOM 688 N N . LYS A 1 84 ? 9.340 -10.638 -6.455 1.00 81.12 84 LYS A N 1
ATOM 689 C CA . LYS A 1 84 ? 8.457 -10.478 -5.300 1.00 81.12 84 LYS A CA 1
ATOM 690 C C . LYS A 1 84 ? 7.750 -9.127 -5.369 1.00 81.12 84 LYS A C 1
ATOM 692 O O . LYS A 1 84 ? 8.359 -8.178 -5.855 1.00 81.12 84 LYS A O 1
ATOM 697 N N . PRO A 1 85 ? 6.491 -9.065 -4.902 1.00 81.44 85 PRO A N 1
ATOM 698 C CA . PRO A 1 85 ? 5.807 -7.794 -4.755 1.00 81.44 85 PRO A CA 1
ATOM 699 C C . PRO A 1 85 ? 6.555 -6.919 -3.747 1.00 81.44 85 PRO A C 1
ATOM 701 O O . PRO A 1 85 ? 7.035 -7.425 -2.724 1.00 81.44 85 PRO A O 1
ATOM 704 N N . VAL A 1 86 ? 6.662 -5.639 -4.089 1.00 81.31 86 VAL A N 1
ATOM 705 C CA . VAL A 1 86 ? 7.097 -4.533 -3.232 1.00 81.31 86 VAL A CA 1
ATOM 706 C C . VAL A 1 86 ? 5.869 -3.730 -2.837 1.00 81.31 86 VAL A C 1
ATOM 708 O O . VAL A 1 86 ? 5.017 -3.511 -3.733 1.00 81.31 86 VAL A O 1
#

Radius of gyration: 21.04 Å; chains: 1; bounding box: 39×48×54 Å

pLDDT: mean 78.17, std 14.25, range [46.34, 91.75]

Sequence (86 aa):
HDTYTTRSNDNRIKVLPLAPPRGLVFDRNGALLAENRPNFSLEIIPENVDDLDQMILELSELLELSENDIERFEQNRKHTRRFKPV

Secondary structure (DSSP, 8-state):
--SSSSSS----------PPPPPPEE-TTS-EEE-----------GGG-S-HHHHHHHHHHHHT--HHHHHHHHHHHHHSPTTS--

Foldseek 3Di:
DPDPPPPDPPPPPDPDDDDDADDFDADPVRHTDDDDDDDDDDWDQVVVDPDPPVVVVVCCVVVVDDPVNVVVVVVVVVVDDHRDID

Organism: NCBI:txid3062664

InterPro domains:
  IPR005311 Penicillin-binding protein, dimerisation domain [PF03717] (19-85)
  IPR036138 Penicillin-binding protein, dimerisation domain superfamily [SSF56519] (10-79)
  IPR050515 Class D beta-lactamase/transpeptidase [PTHR30627] (1-86)